Protein AF-A0A7S4C2U6-F1 (afdb_monomer_lite)

Sequence (156 aa):
ARAHAHAGSAASATLRCFVETFLHCSDSVLISTQRKLAAISLLTALSLDASVVDLVGEILSYCVSVIAETAETVSPSKRSHPQRPPAQLAASEHAIFHRRAEACALDPLVGAPLLHVLQSTLLRAKHAHGAAFEAQMAAIDPTLLEQVKDAFDFTA

Structure (mmCIF, N/CA/C/O backbone):
data_AF-A0A7S4C2U6-F1
#
_entry.id   AF-A0A7S4C2U6-F1
#
loop_
_atom_site.group_PDB
_atom_site.id
_atom_site.type_symbol
_atom_site.label_atom_id
_atom_site.label_alt_id
_atom_site.label_comp_id
_atom_site.label_asym_id
_atom_site.label_entity_id
_atom_site.label_seq_id
_atom_site.pdbx_PDB_ins_code
_atom_site.Cartn_x
_atom_site.Cartn_y
_atom_site.Cartn_z
_atom_site.occupancy
_atom_site.B_iso_or_equiv
_atom_site.auth_seq_id
_atom_site.auth_comp_id
_atom_site.auth_asym_id
_atom_site.auth_atom_id
_atom_site.pdbx_PDB_model_num
ATOM 1 N N . ALA A 1 1 ? -33.945 -4.685 6.098 1.00 51.56 1 ALA A N 1
ATOM 2 C CA . ALA A 1 1 ? -32.849 -4.347 7.036 1.00 51.56 1 ALA A CA 1
ATOM 3 C C . ALA A 1 1 ? -31.773 -5.443 7.151 1.00 51.56 1 ALA A C 1
ATOM 5 O O . ALA A 1 1 ? -30.609 -5.113 6.994 1.00 51.56 1 ALA A O 1
ATOM 6 N N . ARG A 1 2 ? -32.104 -6.735 7.353 1.00 42.47 2 ARG A N 1
ATOM 7 C CA . ARG A 1 2 ? -31.098 -7.819 7.514 1.00 42.47 2 ARG A CA 1
ATOM 8 C C . ARG A 1 2 ? -30.221 -8.130 6.283 1.00 42.47 2 ARG A C 1
ATOM 10 O O . ARG A 1 2 ? -29.062 -8.478 6.457 1.00 42.47 2 ARG A O 1
ATOM 17 N N . ALA A 1 3 ? -30.728 -7.971 5.057 1.00 44.72 3 ALA A N 1
ATOM 18 C CA . ALA A 1 3 ? -29.965 -8.287 3.838 1.00 44.72 3 ALA A CA 1
ATOM 19 C C . ALA A 1 3 ? -28.766 -7.345 3.590 1.00 44.72 3 ALA A C 1
ATOM 21 O O . ALA A 1 3 ? -27.722 -7.791 3.125 1.00 44.72 3 ALA A O 1
ATOM 22 N N . HIS A 1 4 ? -28.876 -6.064 3.962 1.00 44.19 4 HIS A N 1
ATOM 23 C CA . HIS A 1 4 ? -27.784 -5.097 3.793 1.00 44.19 4 HIS A CA 1
ATOM 24 C C . HIS A 1 4 ? -26.639 -5.303 4.796 1.00 44.19 4 HIS A C 1
ATOM 26 O O . HIS A 1 4 ? -25.485 -5.081 4.447 1.00 44.19 4 HIS A O 1
ATOM 32 N N . ALA A 1 5 ? -26.935 -5.785 6.009 1.00 51.47 5 ALA A N 1
ATOM 33 C CA . ALA A 1 5 ? -25.911 -6.063 7.018 1.00 51.47 5 ALA A CA 1
ATOM 34 C C . ALA A 1 5 ? -25.019 -7.261 6.632 1.00 51.47 5 ALA A C 1
ATOM 36 O O . ALA A 1 5 ? -23.805 -7.213 6.816 1.00 51.47 5 ALA A O 1
ATOM 37 N N . HIS A 1 6 ? -25.597 -8.311 6.034 1.00 51.28 6 HIS A N 1
ATOM 38 C CA . HIS A 1 6 ? -24.828 -9.461 5.545 1.00 51.28 6 HIS A CA 1
ATOM 39 C C . HIS A 1 6 ? -24.014 -9.144 4.284 1.00 51.28 6 HIS A C 1
ATOM 41 O O . HIS A 1 6 ? -22.893 -9.628 4.155 1.00 51.28 6 HIS A O 1
ATOM 47 N N . ALA A 1 7 ? -24.540 -8.305 3.385 1.00 60.28 7 ALA A N 1
ATOM 48 C CA . ALA A 1 7 ? -23.805 -7.865 2.200 1.00 60.28 7 ALA A CA 1
ATOM 49 C C . ALA A 1 7 ? -22.578 -7.008 2.562 1.00 60.28 7 ALA A C 1
ATOM 51 O O . ALA A 1 7 ? -21.516 -7.207 1.979 1.00 60.28 7 ALA A O 1
ATOM 52 N N . GLY A 1 8 ? -22.699 -6.120 3.561 1.00 62.88 8 GLY A N 1
ATOM 53 C CA . GLY A 1 8 ? -21.565 -5.345 4.079 1.00 62.88 8 GLY A CA 1
ATOM 54 C C . GLY A 1 8 ? -20.475 -6.238 4.676 1.00 62.88 8 GLY A C 1
ATOM 55 O O . GLY A 1 8 ? -19.315 -6.112 4.315 1.00 62.88 8 GLY A O 1
ATOM 56 N N . SER A 1 9 ? -20.858 -7.222 5.496 1.00 75.38 9 SER A N 1
ATOM 57 C CA . SER A 1 9 ? -19.910 -8.173 6.096 1.00 75.38 9 SER A CA 1
ATOM 58 C C . SER A 1 9 ? -19.208 -9.069 5.064 1.00 75.38 9 SER A C 1
ATOM 60 O O . SER A 1 9 ? -18.014 -9.333 5.203 1.00 75.38 9 SER A O 1
ATOM 62 N N . ALA A 1 10 ? -19.912 -9.513 4.018 1.00 81.25 10 ALA A N 1
ATOM 63 C CA . ALA A 1 10 ? -19.321 -10.319 2.951 1.00 81.25 10 ALA A CA 1
ATOM 64 C C . ALA A 1 10 ? -18.375 -9.502 2.052 1.00 81.25 10 ALA A C 1
ATOM 66 O O . ALA A 1 10 ? -17.326 -10.008 1.651 1.00 81.25 10 ALA A O 1
ATOM 67 N N . ALA A 1 11 ? -18.714 -8.242 1.759 1.00 84.50 11 ALA A N 1
ATOM 68 C CA . ALA A 1 11 ? -17.860 -7.345 0.984 1.00 84.50 11 ALA A CA 1
ATOM 69 C C . ALA A 1 11 ? -16.555 -7.023 1.727 1.00 84.50 11 ALA A C 1
ATOM 71 O O . ALA A 1 11 ? -15.487 -7.153 1.132 1.00 84.50 11 ALA A O 1
ATOM 72 N N . SER A 1 12 ? -16.622 -6.713 3.027 1.00 88.00 12 SER A N 1
ATOM 73 C CA . SER A 1 12 ? -15.433 -6.486 3.861 1.00 88.00 12 SER A CA 1
ATOM 74 C C . SER A 1 12 ? -14.548 -7.734 3.944 1.00 88.00 12 SER A C 1
ATOM 76 O O . SER A 1 12 ? -13.336 -7.652 3.759 1.00 88.00 12 SER A O 1
ATOM 78 N N . ALA A 1 13 ? -15.144 -8.921 4.119 1.00 90.44 13 ALA A N 1
ATOM 79 C CA . ALA A 1 13 ? -14.397 -10.182 4.102 1.00 90.44 13 ALA A CA 1
ATOM 80 C C . ALA A 1 13 ? -13.728 -10.453 2.742 1.00 90.44 13 ALA A C 1
ATOM 82 O O . ALA A 1 13 ? -12.591 -10.918 2.689 1.00 90.44 13 ALA A O 1
ATOM 83 N N . THR A 1 14 ? -14.410 -10.125 1.641 1.00 92.25 14 THR A N 1
ATOM 84 C CA . THR A 1 14 ? -13.868 -10.273 0.282 1.00 92.25 14 THR A CA 1
ATOM 85 C C . THR A 1 14 ? -12.709 -9.311 0.041 1.00 92.25 14 THR A C 1
ATOM 87 O O . THR A 1 14 ? -11.670 -9.728 -0.465 1.00 92.25 14 THR A O 1
ATOM 90 N N . LEU A 1 15 ? -12.858 -8.040 0.427 1.00 91.75 15 LEU A N 1
ATOM 91 C CA . LEU A 1 15 ? -11.798 -7.041 0.308 1.00 91.75 15 LEU A CA 1
ATOM 92 C C . LEU A 1 15 ? -10.581 -7.432 1.145 1.00 91.75 15 LEU A C 1
ATOM 94 O O . LEU A 1 15 ? -9.463 -7.386 0.644 1.00 91.75 15 LEU A O 1
ATOM 98 N N . ARG A 1 16 ? -10.794 -7.869 2.389 1.00 93.50 16 ARG A N 1
ATOM 99 C CA . ARG A 1 16 ? -9.718 -8.366 3.247 1.00 93.50 16 ARG A CA 1
ATOM 100 C C . ARG A 1 16 ? -8.978 -9.533 2.595 1.00 93.50 16 ARG A C 1
ATOM 102 O O . ARG A 1 16 ? -7.767 -9.457 2.437 1.00 93.50 16 ARG A O 1
ATOM 109 N N . CYS A 1 17 ? -9.703 -10.563 2.158 1.00 94.31 17 CYS A N 1
ATOM 110 C CA . CYS A 1 17 ? -9.113 -11.727 1.495 1.00 94.31 17 CYS A CA 1
ATOM 111 C C . CYS A 1 17 ? -8.327 -11.327 0.236 1.00 94.31 17 CYS A C 1
ATOM 113 O O . CYS A 1 17 ? -7.236 -11.844 -0.013 1.00 94.31 17 CYS A O 1
ATOM 115 N N . PHE A 1 18 ? -8.849 -10.371 -0.538 1.00 93.81 18 PHE A N 1
ATOM 116 C CA . PHE A 1 18 ? -8.141 -9.810 -1.681 1.00 93.81 18 PHE A CA 1
ATOM 117 C C . PHE A 1 18 ? -6.837 -9.124 -1.260 1.00 93.81 18 PHE A C 1
ATOM 119 O O . PHE A 1 18 ? -5.808 -9.403 -1.863 1.00 93.81 18 PHE A O 1
ATOM 126 N N . VAL A 1 19 ? -6.855 -8.272 -0.230 1.00 95.12 19 VAL A N 1
ATOM 127 C CA . VAL A 1 19 ? -5.659 -7.565 0.259 1.00 95.12 19 VAL A CA 1
ATOM 128 C C . VAL A 1 19 ? -4.608 -8.543 0.783 1.00 95.12 19 VAL A C 1
ATOM 130 O O . VAL A 1 19 ? -3.451 -8.429 0.392 1.00 95.12 19 VAL A O 1
ATOM 133 N N . GLU A 1 20 ? -4.998 -9.534 1.586 1.00 94.44 20 GLU A N 1
ATOM 134 C CA . GLU A 1 20 ? -4.094 -10.579 2.096 1.00 94.44 20 GLU A CA 1
ATOM 135 C C . GLU A 1 20 ? -3.454 -11.372 0.946 1.00 94.44 20 GLU A C 1
ATOM 137 O O . GLU A 1 20 ? -2.236 -11.538 0.884 1.00 94.44 20 GLU A O 1
ATOM 142 N N . THR A 1 21 ? -4.265 -11.807 -0.025 1.00 94.06 21 THR A N 1
ATOM 143 C CA . THR A 1 21 ? -3.767 -12.529 -1.207 1.00 94.06 21 THR A CA 1
ATOM 144 C C . THR A 1 21 ? -2.842 -11.648 -2.041 1.00 94.06 21 THR A C 1
ATOM 146 O O . THR A 1 21 ? -1.815 -12.101 -2.542 1.00 94.06 21 THR A O 1
ATOM 149 N N . PHE A 1 22 ? -3.192 -10.374 -2.197 1.00 93.88 22 PHE A N 1
ATOM 150 C CA . PHE A 1 22 ? -2.414 -9.432 -2.983 1.00 93.88 22 PHE A CA 1
ATOM 151 C C . PHE A 1 22 ? -1.065 -9.126 -2.326 1.00 93.88 22 PHE A C 1
ATOM 153 O O . PHE A 1 22 ? -0.062 -9.132 -3.031 1.00 93.88 22 PHE A O 1
ATOM 160 N N . LEU A 1 23 ? -1.018 -8.933 -1.002 1.00 92.88 23 LEU A N 1
ATOM 161 C CA . LEU A 1 23 ? 0.224 -8.812 -0.228 1.00 92.88 23 LEU A CA 1
ATOM 162 C C . LEU A 1 23 ? 1.094 -10.066 -0.373 1.00 92.88 23 LEU A C 1
ATOM 164 O O . LEU A 1 23 ? 2.289 -9.958 -0.615 1.00 92.88 23 LEU A O 1
ATOM 168 N N . HIS A 1 24 ? 0.498 -11.259 -0.332 1.00 91.81 24 HIS A N 1
ATOM 169 C CA . HIS A 1 24 ? 1.243 -12.503 -0.538 1.00 91.81 24 HIS A CA 1
ATOM 170 C C . HIS A 1 24 ? 1.864 -12.610 -1.943 1.00 91.81 24 HIS A C 1
ATOM 172 O O . HIS A 1 24 ? 2.919 -13.215 -2.126 1.00 91.81 24 HIS A O 1
ATOM 178 N N . CYS A 1 25 ? 1.222 -12.024 -2.956 1.00 89.75 25 CYS A N 1
ATOM 179 C CA . CYS A 1 25 ? 1.710 -12.045 -4.333 1.00 89.75 25 CYS A CA 1
ATOM 180 C C . CYS A 1 25 ? 2.563 -10.823 -4.710 1.00 89.75 25 CYS A C 1
ATOM 182 O O . CYS A 1 25 ? 3.198 -10.845 -5.769 1.00 89.75 25 CYS A O 1
ATOM 184 N N . SER A 1 26 ? 2.587 -9.756 -3.910 1.00 86.00 26 SER A N 1
ATOM 185 C CA . SER A 1 26 ? 3.144 -8.458 -4.315 1.00 86.00 26 SER A CA 1
ATOM 186 C C . SER A 1 26 ? 4.664 -8.481 -4.503 1.00 86.00 26 SER A C 1
ATOM 188 O O . SER A 1 26 ? 5.188 -7.737 -5.338 1.00 86.00 26 SER A O 1
ATOM 190 N N . ASP A 1 27 ? 5.366 -9.389 -3.823 1.00 79.50 27 ASP A N 1
ATOM 191 C CA . ASP A 1 27 ? 6.809 -9.603 -3.981 1.00 79.50 27 ASP A CA 1
ATOM 192 C C . ASP A 1 27 ? 7.186 -10.196 -5.343 1.00 79.50 27 ASP A C 1
ATOM 194 O O . ASP A 1 27 ? 8.290 -9.967 -5.837 1.00 79.50 27 ASP A O 1
ATOM 198 N N . SER A 1 28 ? 6.254 -10.894 -6.000 1.00 83.75 28 SER A N 1
ATOM 199 C CA . SER A 1 28 ? 6.466 -11.449 -7.345 1.00 83.75 28 SER A CA 1
ATOM 200 C C . SER A 1 28 ? 6.412 -10.394 -8.457 1.00 83.75 28 SER A C 1
ATOM 202 O O . SER A 1 28 ? 6.771 -10.670 -9.606 1.00 83.75 28 SER A O 1
ATOM 204 N N . VAL A 1 29 ? 5.972 -9.170 -8.143 1.00 82.31 29 VAL A N 1
ATOM 205 C CA . VAL A 1 29 ? 5.895 -8.073 -9.108 1.00 82.31 29 VAL A CA 1
ATOM 206 C C . VAL A 1 29 ? 7.301 -7.533 -9.360 1.00 82.31 29 VAL A C 1
ATOM 208 O O . VAL A 1 29 ? 7.909 -6.922 -8.485 1.00 82.31 29 VAL A O 1
ATOM 211 N N . LEU A 1 30 ? 7.805 -7.735 -10.580 1.00 77.00 30 LEU A N 1
ATOM 212 C CA . LEU A 1 30 ? 9.167 -7.350 -10.980 1.00 77.00 30 LEU A CA 1
ATOM 213 C C . LEU A 1 30 ? 9.273 -5.912 -11.512 1.00 77.00 30 LEU A C 1
ATOM 215 O O . LEU A 1 30 ? 10.354 -5.327 -11.530 1.00 77.00 30 LEU A O 1
ATOM 219 N N . ILE A 1 31 ? 8.170 -5.338 -12.000 1.00 82.75 31 ILE A N 1
ATOM 220 C CA . ILE A 1 31 ? 8.170 -3.996 -12.592 1.00 82.75 31 ILE A CA 1
ATOM 221 C C . ILE A 1 31 ? 8.006 -2.970 -11.467 1.00 82.75 31 ILE A C 1
ATOM 223 O O . ILE A 1 31 ? 6.942 -2.872 -10.865 1.00 82.75 31 ILE A O 1
ATOM 227 N N . SER A 1 32 ? 9.039 -2.161 -11.222 1.00 84.25 32 SER A N 1
ATOM 228 C CA . SER A 1 32 ? 9.054 -1.145 -10.152 1.00 84.25 32 SER A CA 1
ATOM 229 C C . SER A 1 32 ? 7.845 -0.192 -10.185 1.00 84.25 32 SER A C 1
ATOM 231 O O . SER A 1 32 ? 7.231 0.064 -9.151 1.00 84.25 32 SER A O 1
ATOM 233 N N . THR A 1 33 ? 7.412 0.262 -11.368 1.00 84.56 33 THR A N 1
ATOM 234 C CA . THR A 1 33 ? 6.210 1.108 -11.489 1.00 84.56 33 THR A CA 1
ATOM 235 C C . THR A 1 33 ? 4.935 0.375 -11.076 1.00 84.56 33 THR A C 1
ATOM 237 O O . THR A 1 33 ? 4.067 0.973 -10.450 1.00 84.56 33 THR A O 1
ATOM 240 N N . GLN A 1 34 ? 4.831 -0.929 -11.344 1.00 87.81 34 GLN A N 1
ATOM 241 C CA . GLN A 1 34 ? 3.710 -1.749 -10.879 1.00 87.81 34 GLN A CA 1
ATOM 242 C C . GLN A 1 34 ? 3.754 -1.966 -9.369 1.00 87.81 34 GLN A C 1
ATOM 244 O O . GLN A 1 34 ? 2.709 -1.886 -8.736 1.00 87.81 34 GLN A O 1
ATOM 249 N N . ARG A 1 35 ? 4.942 -2.173 -8.785 1.00 89.69 35 ARG A N 1
ATOM 250 C CA . ARG A 1 35 ? 5.117 -2.263 -7.324 1.00 89.69 35 ARG A CA 1
ATOM 251 C C . ARG A 1 35 ? 4.675 -0.972 -6.628 1.00 89.69 35 ARG A C 1
ATOM 253 O O . ARG A 1 35 ? 3.959 -1.010 -5.633 1.00 89.69 35 ARG A O 1
ATOM 260 N N . LYS A 1 36 ? 5.005 0.187 -7.205 1.00 89.81 36 LYS A N 1
ATOM 261 C CA . LYS A 1 36 ? 4.518 1.489 -6.725 1.00 89.81 36 LYS A CA 1
ATOM 262 C C . LYS A 1 36 ? 2.998 1.617 -6.802 1.00 89.81 36 LYS A C 1
ATOM 264 O O . LYS A 1 36 ? 2.368 1.987 -5.815 1.00 89.81 36 LYS A O 1
ATOM 269 N N . LEU A 1 37 ? 2.394 1.281 -7.940 1.00 90.50 37 LEU A N 1
ATOM 270 C CA . LEU A 1 37 ? 0.933 1.301 -8.088 1.00 90.50 37 LEU A CA 1
ATOM 271 C C . LEU A 1 37 ? 0.245 0.319 -7.126 1.00 90.50 37 LEU A C 1
ATOM 273 O O . LEU A 1 37 ? -0.799 0.637 -6.555 1.00 90.50 37 LEU A O 1
ATOM 277 N N . ALA A 1 38 ? 0.855 -0.844 -6.900 1.00 92.19 38 ALA A N 1
ATOM 278 C CA . ALA A 1 38 ? 0.426 -1.829 -5.916 1.00 92.19 38 ALA A CA 1
ATOM 279 C C . ALA A 1 38 ? 0.450 -1.247 -4.493 1.00 92.19 38 ALA A C 1
ATOM 281 O O . ALA A 1 38 ? -0.557 -1.328 -3.793 1.00 92.19 38 ALA A O 1
ATOM 282 N N . ALA A 1 39 ? 1.540 -0.583 -4.098 1.00 92.88 39 ALA A N 1
ATOM 283 C CA . ALA A 1 39 ? 1.651 0.076 -2.797 1.00 92.88 39 ALA A CA 1
ATOM 284 C C . ALA A 1 39 ? 0.570 1.154 -2.608 1.00 92.88 39 ALA A C 1
ATOM 286 O O . ALA A 1 39 ? -0.131 1.160 -1.598 1.00 92.88 39 ALA A O 1
ATOM 287 N N . ILE A 1 40 ? 0.357 2.014 -3.610 1.00 92.50 40 ILE A N 1
ATOM 288 C CA . ILE A 1 40 ? -0.691 3.049 -3.577 1.00 92.50 40 ILE A CA 1
ATOM 289 C C . ILE A 1 40 ? -2.090 2.426 -3.438 1.00 92.50 40 ILE A C 1
ATOM 291 O O . ILE A 1 40 ? -2.929 2.925 -2.683 1.00 92.50 40 ILE A O 1
ATOM 295 N N . SER A 1 41 ? -2.345 1.324 -4.143 1.00 92.19 41 SER A N 1
ATOM 296 C CA . SER A 1 41 ? -3.631 0.619 -4.095 1.00 92.19 41 SER A CA 1
ATOM 297 C C . SER A 1 41 ? -3.888 0.006 -2.716 1.00 92.19 41 SER A C 1
ATOM 299 O O . SER A 1 41 ? -4.976 0.169 -2.164 1.00 92.19 41 SER A O 1
ATOM 301 N N . LEU A 1 42 ? -2.871 -0.632 -2.128 1.00 93.88 42 LEU A N 1
ATOM 302 C CA . LEU A 1 42 ? -2.922 -1.201 -0.778 1.00 93.88 42 LEU A CA 1
ATOM 303 C C . LEU A 1 42 ? -3.156 -0.126 0.288 1.00 93.88 42 LEU A C 1
ATOM 305 O O . LEU A 1 42 ? -4.026 -0.277 1.145 1.00 93.88 42 LEU A O 1
ATOM 309 N N . LEU A 1 43 ? -2.450 1.002 0.191 1.00 93.12 43 LEU A N 1
ATOM 310 C CA . LEU A 1 43 ? -2.678 2.155 1.062 1.00 93.12 43 LEU A CA 1
ATOM 311 C C . LEU A 1 43 ? -4.105 2.680 0.939 1.00 93.12 43 LEU A C 1
ATOM 313 O O . LEU A 1 43 ? -4.752 2.978 1.940 1.00 93.12 43 LEU A O 1
ATOM 317 N N . THR A 1 44 ? -4.626 2.772 -0.282 1.00 91.50 44 THR A N 1
ATOM 318 C CA . THR A 1 44 ? -5.997 3.238 -0.499 1.00 91.50 44 THR A CA 1
ATOM 319 C C . THR A 1 44 ? -7.005 2.292 0.153 1.00 91.50 44 THR A C 1
ATOM 321 O O . THR A 1 44 ? -7.919 2.770 0.822 1.00 91.50 44 THR A O 1
ATOM 324 N N . ALA A 1 45 ? -6.812 0.972 0.039 1.00 92.69 45 ALA A N 1
ATOM 325 C CA . ALA A 1 45 ? -7.673 -0.028 0.674 1.00 92.69 45 ALA A CA 1
ATOM 326 C C . ALA A 1 45 ? -7.757 0.147 2.200 1.00 92.69 45 ALA A C 1
ATOM 328 O O . ALA A 1 45 ? -8.847 0.055 2.766 1.00 92.69 45 ALA A O 1
ATOM 329 N N . LEU A 1 46 ? -6.643 0.510 2.844 1.00 92.31 46 LEU A N 1
ATOM 330 C CA . LEU A 1 46 ? -6.583 0.795 4.279 1.00 92.31 46 LEU A CA 1
ATOM 331 C C . LEU A 1 46 ? -7.543 1.917 4.711 1.00 92.31 46 LEU A C 1
ATOM 333 O O . LEU A 1 46 ? -8.073 1.892 5.817 1.00 92.31 46 LEU A O 1
ATOM 337 N N . SER A 1 47 ? -7.794 2.904 3.847 1.00 90.19 47 SER A N 1
ATOM 338 C CA . SER A 1 47 ? -8.735 3.998 4.133 1.00 90.19 47 SER A CA 1
ATOM 339 C C . SER A 1 47 ? -10.200 3.651 3.855 1.00 90.19 47 SER A C 1
ATOM 341 O O . SER A 1 47 ? -11.074 4.430 4.229 1.00 90.19 47 SER A O 1
ATOM 343 N N . LEU A 1 48 ? -10.481 2.542 3.163 1.00 90.06 48 LEU A N 1
ATOM 344 C CA . LEU A 1 48 ? -11.827 2.209 2.686 1.00 90.06 48 LEU A CA 1
ATOM 345 C C . LEU A 1 48 ? -12.606 1.320 3.655 1.00 90.06 48 LEU A C 1
ATOM 347 O O . LEU A 1 48 ? -13.811 1.514 3.798 1.00 90.06 48 LEU A O 1
ATOM 351 N N . ASP A 1 49 ? -11.944 0.363 4.307 1.00 91.06 49 ASP A N 1
ATOM 352 C CA . ASP A 1 49 ? -12.618 -0.615 5.164 1.00 91.06 49 ASP A CA 1
ATOM 353 C C . ASP A 1 49 ? -11.810 -0.906 6.432 1.00 91.06 49 ASP A C 1
ATOM 355 O O . ASP A 1 49 ? -10.592 -1.090 6.397 1.00 91.06 49 ASP A O 1
ATOM 359 N N . ALA A 1 50 ? -12.510 -0.956 7.566 1.00 90.75 50 ALA A N 1
ATOM 360 C CA . ALA A 1 50 ? -11.921 -1.254 8.863 1.00 90.75 50 ALA A CA 1
ATOM 361 C C . ALA A 1 50 ? -11.355 -2.683 8.931 1.00 90.75 50 ALA A C 1
ATOM 363 O O . ALA A 1 50 ? -10.428 -2.934 9.698 1.00 90.75 50 ALA A O 1
ATOM 364 N N . SER A 1 51 ? -11.862 -3.617 8.115 1.00 91.56 51 SER A N 1
ATOM 365 C CA . SER A 1 51 ? -11.406 -5.013 8.082 1.00 91.56 51 SER A CA 1
ATOM 366 C C . SER A 1 51 ? -9.983 -5.205 7.554 1.00 91.56 51 SER A C 1
ATOM 368 O O . SER A 1 51 ? -9.493 -6.332 7.563 1.00 91.56 51 SER A O 1
ATOM 370 N N . VAL A 1 52 ? -9.366 -4.143 7.030 1.00 93.38 52 VAL A N 1
ATOM 371 C CA . VAL A 1 52 ? -8.003 -4.125 6.475 1.00 93.38 52 VAL A CA 1
ATOM 372 C C . VAL A 1 52 ? -7.019 -3.445 7.440 1.00 93.38 52 VAL A C 1
ATOM 374 O O . VAL A 1 52 ? -5.811 -3.497 7.239 1.00 93.38 52 VAL A O 1
ATOM 377 N N . VAL A 1 53 ? -7.511 -2.797 8.501 1.00 93.38 53 VAL A N 1
ATOM 378 C CA . VAL A 1 53 ? -6.701 -1.939 9.383 1.00 93.38 53 VAL A CA 1
ATOM 379 C C . VAL A 1 53 ? -5.634 -2.707 10.155 1.00 93.38 53 VAL A C 1
ATOM 381 O O . VAL A 1 53 ? -4.560 -2.173 10.400 1.00 93.38 53 VAL A O 1
ATOM 384 N N . ASP A 1 54 ? -5.889 -3.959 10.508 1.00 93.19 54 ASP A N 1
ATOM 385 C CA . ASP A 1 54 ? -4.912 -4.844 11.146 1.00 93.19 54 ASP A CA 1
ATOM 386 C C . ASP A 1 54 ? -3.774 -5.277 10.210 1.00 93.19 54 ASP A C 1
ATOM 388 O O . ASP A 1 54 ? -2.708 -5.653 10.685 1.00 93.19 54 ASP A O 1
ATOM 392 N N . LEU A 1 55 ? -3.945 -5.136 8.893 1.00 94.75 55 LEU A N 1
ATOM 393 C CA . LEU A 1 55 ? -2.899 -5.391 7.897 1.00 94.75 55 LEU A CA 1
ATOM 394 C C . LEU A 1 55 ? -1.979 -4.176 7.681 1.00 94.75 55 LEU A C 1
ATOM 396 O O . LEU A 1 55 ? -1.093 -4.210 6.827 1.00 94.75 55 LEU A O 1
ATOM 400 N N . VAL A 1 56 ? -2.163 -3.083 8.436 1.00 94.38 56 VAL A N 1
ATOM 401 C CA . VAL A 1 56 ? -1.384 -1.842 8.279 1.00 94.38 56 VAL A CA 1
ATOM 402 C C . VAL A 1 56 ? 0.126 -2.072 8.366 1.00 94.38 56 VAL A C 1
ATOM 404 O O . VAL A 1 56 ? 0.868 -1.463 7.601 1.00 94.38 56 VAL A O 1
ATOM 407 N N . GLY A 1 57 ? 0.587 -2.970 9.241 1.00 92.62 57 GLY A N 1
ATOM 408 C CA . GLY A 1 57 ? 2.009 -3.289 9.380 1.00 92.62 57 GLY A CA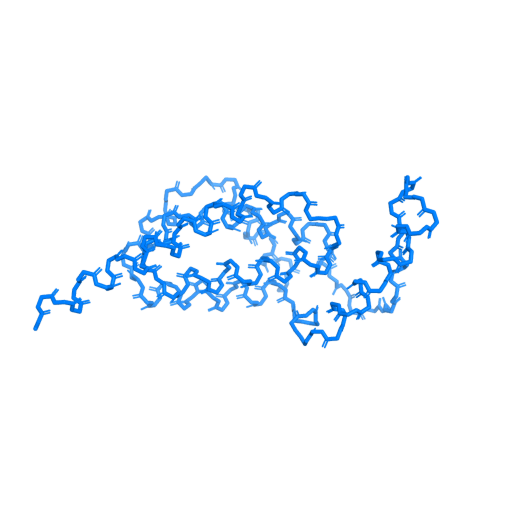 1
ATOM 409 C C . GLY A 1 57 ? 2.591 -3.925 8.116 1.00 92.62 57 GLY A C 1
ATOM 410 O O . GLY A 1 57 ? 3.627 -3.484 7.624 1.00 92.62 57 GLY A O 1
ATOM 411 N N . GLU A 1 58 ? 1.896 -4.905 7.539 1.00 94.00 58 GLU A N 1
ATOM 412 C CA . GLU A 1 58 ? 2.308 -5.570 6.295 1.00 94.00 58 GLU A CA 1
ATOM 413 C C . GLU A 1 58 ? 2.291 -4.599 5.108 1.00 94.00 58 GLU A C 1
ATOM 415 O O . GLU A 1 58 ? 3.243 -4.537 4.328 1.00 94.00 58 GLU A O 1
ATOM 420 N N . ILE A 1 59 ? 1.247 -3.768 5.013 1.00 94.56 59 ILE A N 1
ATOM 421 C CA . ILE A 1 59 ? 1.134 -2.730 3.982 1.00 94.56 59 ILE A CA 1
ATOM 422 C C . ILE A 1 59 ? 2.286 -1.724 4.098 1.00 94.56 59 ILE A C 1
ATOM 424 O O . ILE A 1 59 ? 2.884 -1.355 3.085 1.00 94.56 59 ILE A O 1
ATOM 4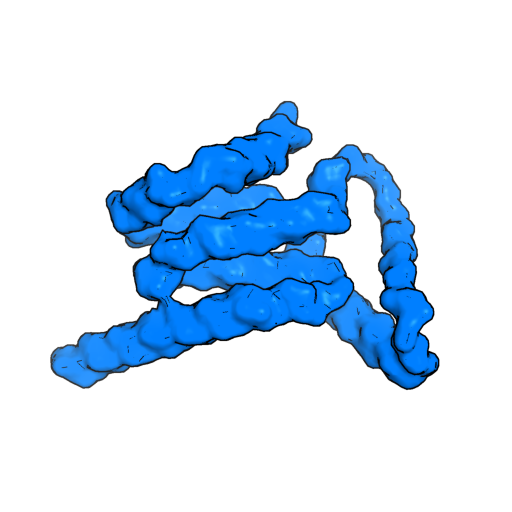28 N N . LEU A 1 60 ? 2.620 -1.284 5.315 1.00 92.88 60 LEU A N 1
ATOM 429 C CA . LEU A 1 60 ? 3.728 -0.359 5.556 1.00 92.88 60 LEU A CA 1
ATOM 430 C C . LEU A 1 60 ? 5.079 -0.982 5.223 1.00 92.88 60 LEU A C 1
ATOM 432 O O . LEU A 1 60 ? 5.893 -0.327 4.576 1.00 92.88 60 LEU A O 1
ATOM 436 N N . SER A 1 61 ? 5.293 -2.244 5.595 1.00 91.69 61 SER A N 1
ATOM 437 C CA . SER A 1 61 ? 6.500 -2.990 5.235 1.00 91.69 61 SER A CA 1
ATOM 438 C C . SER A 1 61 ? 6.683 -3.046 3.718 1.00 91.69 61 SER A C 1
ATOM 440 O O . SER A 1 61 ? 7.748 -2.690 3.203 1.00 91.69 61 SER A O 1
ATOM 442 N N . TYR A 1 62 ? 5.612 -3.364 2.983 1.00 92.81 62 TYR A N 1
ATOM 443 C CA . TYR A 1 62 ? 5.638 -3.337 1.525 1.00 92.81 62 TYR A CA 1
ATOM 444 C C . TYR A 1 62 ? 5.954 -1.934 0.988 1.00 92.81 62 TYR A C 1
ATOM 446 O O . TYR A 1 62 ? 6.834 -1.784 0.142 1.00 92.81 62 TYR A O 1
ATOM 454 N N . CYS A 1 63 ? 5.316 -0.882 1.510 1.00 91.50 63 CYS A N 1
ATOM 455 C CA . CYS A 1 63 ? 5.582 0.494 1.079 1.00 91.50 63 CYS A CA 1
ATOM 456 C C . CYS A 1 63 ? 7.042 0.911 1.302 1.00 91.50 63 CYS A C 1
ATOM 458 O O . CYS A 1 63 ? 7.640 1.498 0.403 1.00 91.50 63 CYS A O 1
ATOM 460 N N . VAL A 1 64 ? 7.632 0.585 2.455 1.00 89.00 64 VAL A N 1
ATOM 461 C CA . VAL A 1 64 ? 9.046 0.868 2.749 1.00 89.00 64 VAL A CA 1
ATOM 462 C C . VAL A 1 64 ? 9.962 0.158 1.756 1.00 89.00 64 VAL A C 1
ATOM 464 O O . VAL A 1 64 ? 10.874 0.790 1.222 1.00 89.00 64 VAL A O 1
ATOM 467 N N . SER A 1 65 ? 9.692 -1.114 1.439 1.00 88.69 65 SER A N 1
ATOM 468 C CA . SER A 1 65 ? 10.476 -1.850 0.436 1.00 88.69 65 SER A CA 1
ATOM 469 C C . SER A 1 65 ? 10.444 -1.156 -0.932 1.00 88.69 65 SER A C 1
ATOM 471 O O . SER A 1 65 ? 11.478 -0.975 -1.574 1.00 88.69 65 SER A O 1
ATOM 473 N N . VAL A 1 66 ? 9.273 -0.658 -1.335 1.00 89.38 66 VAL A N 1
ATOM 474 C CA . VAL A 1 66 ? 9.077 0.041 -2.607 1.00 89.38 66 VAL A CA 1
ATOM 475 C C . VAL A 1 66 ? 9.772 1.404 -2.605 1.00 89.38 66 VAL A C 1
ATOM 477 O O . VAL A 1 66 ? 10.391 1.766 -3.605 1.00 89.38 66 VAL A O 1
ATOM 480 N N . ILE A 1 67 ? 9.719 2.157 -1.502 1.00 86.19 67 ILE A N 1
ATOM 481 C CA . ILE A 1 67 ? 10.418 3.449 -1.358 1.00 86.19 67 ILE A CA 1
ATOM 482 C C . ILE A 1 67 ? 11.936 3.244 -1.452 1.00 86.19 67 ILE A C 1
ATOM 484 O O . ILE A 1 67 ? 12.612 3.981 -2.173 1.00 86.19 67 ILE A O 1
ATOM 488 N N . ALA A 1 68 ? 12.460 2.210 -0.788 1.00 82.62 68 ALA A N 1
ATOM 489 C CA . ALA A 1 68 ? 13.880 1.873 -0.815 1.00 82.62 68 ALA A CA 1
ATOM 490 C C . ALA A 1 68 ? 14.352 1.466 -2.223 1.00 82.62 68 ALA A C 1
ATOM 492 O O . ALA A 1 68 ? 15.407 1.906 -2.676 1.00 82.62 68 ALA A O 1
ATOM 493 N N . GLU A 1 69 ? 13.557 0.674 -2.950 1.00 79.12 69 GLU A N 1
ATOM 494 C CA . GLU A 1 69 ? 13.858 0.252 -4.326 1.00 79.12 69 GLU A CA 1
ATOM 495 C C . GLU A 1 69 ? 13.748 1.379 -5.356 1.00 79.12 69 GLU A C 1
ATOM 497 O O . GLU A 1 69 ? 14.514 1.427 -6.319 1.00 79.12 69 GLU A O 1
ATOM 502 N N . THR A 1 70 ? 12.765 2.267 -5.196 1.00 71.31 70 THR A N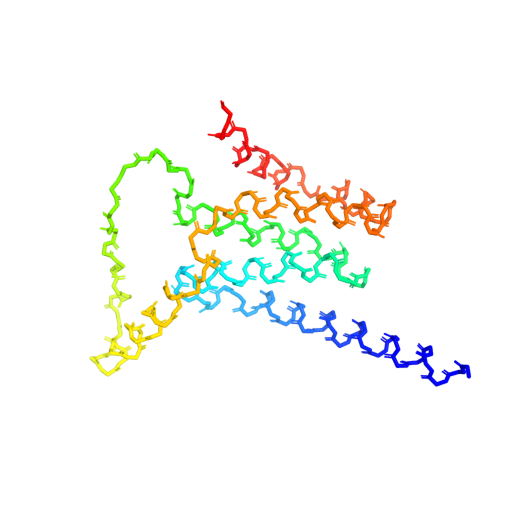 1
ATOM 503 C CA . THR A 1 70 ? 12.520 3.361 -6.149 1.00 71.31 70 THR A CA 1
ATOM 504 C C . THR A 1 70 ? 13.490 4.523 -5.968 1.00 71.31 70 THR A C 1
ATOM 506 O O . THR A 1 70 ? 13.476 5.444 -6.786 1.00 71.31 70 THR A O 1
ATOM 509 N N . ALA A 1 71 ? 14.341 4.470 -4.932 1.00 63.22 71 ALA A N 1
ATOM 510 C CA . ALA A 1 71 ? 15.226 5.551 -4.520 1.00 63.22 71 ALA A CA 1
ATOM 511 C C . ALA A 1 71 ? 14.494 6.898 -4.524 1.00 63.22 71 ALA A C 1
ATOM 513 O O . ALA A 1 71 ? 15.077 7.908 -4.908 1.00 63.22 71 ALA A O 1
ATOM 514 N N . GLU A 1 72 ? 13.218 6.916 -4.099 1.00 56.81 72 GLU A N 1
ATOM 515 C CA . GLU A 1 72 ? 12.383 8.125 -4.017 1.00 56.81 72 GLU A CA 1
ATOM 516 C C . GLU A 1 72 ? 12.962 9.200 -3.072 1.00 56.81 72 GLU A C 1
ATOM 518 O O . GLU A 1 72 ? 12.455 10.316 -3.005 1.00 56.81 72 GLU A O 1
ATOM 523 N N . THR A 1 73 ? 14.105 8.915 -2.448 1.00 45.38 73 THR A N 1
ATOM 524 C CA . THR A 1 73 ? 15.159 9.860 -2.062 1.00 45.38 73 THR A CA 1
ATOM 525 C C . THR A 1 73 ? 15.692 10.668 -3.268 1.00 45.38 73 THR A C 1
ATOM 527 O O . THR A 1 73 ? 16.872 10.586 -3.615 1.00 45.38 73 THR A O 1
ATOM 530 N N . VAL A 1 74 ? 14.850 11.428 -3.977 1.00 44.66 74 VAL A N 1
ATOM 531 C CA . VAL A 1 74 ? 15.249 12.122 -5.216 1.00 44.66 74 VAL A CA 1
ATOM 532 C C . VAL A 1 74 ? 15.403 13.620 -4.995 1.00 44.66 74 VAL A C 1
ATOM 534 O O . VAL A 1 74 ? 14.462 14.406 -5.081 1.00 44.66 74 VAL A O 1
ATOM 537 N N . SER A 1 75 ? 16.672 13.998 -4.831 1.00 33.62 75 SER A N 1
ATOM 538 C CA . SER A 1 75 ? 17.246 15.222 -5.391 1.00 33.62 75 SER A CA 1
ATOM 539 C C . SER A 1 75 ? 16.645 15.526 -6.774 1.00 33.62 75 SER A C 1
ATOM 541 O O . SER A 1 75 ? 16.690 14.669 -7.659 1.00 33.62 75 SER A O 1
ATOM 543 N N . PRO A 1 76 ? 16.100 16.728 -7.015 1.00 40.34 76 PRO A N 1
ATOM 544 C CA . PRO A 1 76 ? 15.307 17.018 -8.197 1.00 40.34 76 PRO A CA 1
ATOM 545 C C . PRO A 1 76 ? 16.222 17.236 -9.400 1.00 40.34 76 PRO A C 1
ATOM 547 O O . PRO A 1 76 ? 16.524 18.374 -9.750 1.00 40.34 76 PRO A O 1
ATOM 550 N N . SER A 1 77 ? 16.704 16.176 -10.051 1.00 35.06 77 SER A N 1
ATOM 551 C CA . SER A 1 77 ? 17.359 16.301 -11.357 1.00 35.06 77 SER A CA 1
ATOM 552 C C . SER A 1 77 ? 17.567 14.971 -12.081 1.00 35.06 77 SER A C 1
ATOM 554 O O . SER A 1 77 ? 18.335 14.128 -11.637 1.00 35.06 77 SER A O 1
ATOM 556 N N . LYS A 1 78 ? 17.018 14.928 -13.306 1.00 34.56 78 LYS A N 1
ATOM 557 C CA . LYS A 1 78 ? 17.300 14.011 -14.436 1.00 34.56 78 LYS A CA 1
ATOM 558 C C . LYS A 1 78 ? 16.539 12.680 -14.377 1.00 34.56 78 LYS A C 1
ATOM 560 O O . LYS A 1 78 ? 16.830 11.790 -13.601 1.00 34.56 78 LYS A O 1
ATOM 565 N N . ARG A 1 79 ? 15.444 12.578 -15.138 1.00 44.31 79 ARG A N 1
ATOM 566 C CA . ARG A 1 79 ? 15.413 12.026 -16.513 1.00 44.31 79 ARG A CA 1
ATOM 567 C C . ARG A 1 79 ? 16.058 10.637 -16.607 1.00 44.31 79 ARG A C 1
ATOM 569 O O . ARG A 1 79 ? 17.277 10.518 -16.594 1.00 44.31 79 ARG A O 1
ATOM 576 N N . SER A 1 80 ? 15.186 9.648 -16.829 1.00 45.44 80 SER A N 1
ATOM 577 C CA . SER A 1 80 ? 15.461 8.339 -17.435 1.00 45.44 80 SER A CA 1
ATOM 578 C C . SER A 1 80 ? 16.566 7.519 -16.770 1.00 45.44 80 SER A C 1
ATOM 580 O O . SER A 1 80 ? 17.684 7.449 -17.276 1.00 45.44 80 SER A O 1
ATOM 582 N N . HIS A 1 81 ? 16.218 6.795 -15.704 1.00 40.94 81 HIS A N 1
ATOM 583 C CA . HIS A 1 81 ? 16.912 5.539 -15.441 1.00 40.94 81 HIS A CA 1
ATOM 584 C C . HIS A 1 81 ? 16.501 4.536 -16.526 1.00 40.94 81 HIS A C 1
ATOM 586 O O . HIS A 1 81 ? 15.304 4.275 -16.677 1.00 40.94 81 HIS A O 1
ATOM 592 N N . PRO A 1 82 ? 17.440 3.968 -17.303 1.00 44.38 82 PRO A N 1
ATOM 593 C CA . PRO A 1 82 ? 17.118 2.799 -18.099 1.00 44.38 82 PRO A CA 1
ATOM 594 C C . PRO A 1 82 ? 16.748 1.685 -17.117 1.00 44.38 82 PRO A C 1
ATOM 596 O O . PRO A 1 82 ? 17.601 1.220 -16.361 1.00 44.38 82 PRO A O 1
ATOM 599 N N . GLN A 1 83 ? 15.473 1.277 -17.100 1.00 53.88 83 GLN A N 1
ATOM 600 C CA . GLN A 1 83 ? 15.080 0.014 -16.482 1.00 53.88 83 GLN A CA 1
ATOM 601 C C . GLN A 1 83 ? 15.907 -1.064 -17.168 1.00 53.88 83 GLN A C 1
ATOM 603 O O . GLN A 1 83 ? 15.659 -1.392 -18.327 1.00 53.88 83 GLN A O 1
ATOM 608 N N . ARG A 1 84 ? 16.942 -1.560 -16.487 1.00 48.72 84 ARG A N 1
ATOM 609 C CA . ARG A 1 84 ? 17.694 -2.709 -16.973 1.00 48.72 84 ARG A CA 1
ATOM 610 C C . ARG A 1 84 ? 16.690 -3.857 -16.963 1.00 48.72 84 ARG A C 1
ATOM 612 O O . ARG A 1 84 ? 16.216 -4.202 -15.879 1.00 48.72 84 ARG A O 1
ATOM 619 N N . PRO A 1 85 ? 16.286 -4.390 -18.126 1.00 54.31 85 PRO A N 1
ATOM 620 C CA . PRO A 1 85 ? 15.362 -5.502 -18.116 1.00 54.31 85 PRO A CA 1
ATOM 621 C C . PRO A 1 85 ? 16.018 -6.661 -17.350 1.00 54.31 85 PRO A C 1
ATOM 623 O O . PRO A 1 85 ? 17.254 -6.770 -17.369 1.00 54.31 85 PRO A O 1
ATOM 626 N N . PRO A 1 86 ? 15.232 -7.495 -16.646 1.00 56.78 86 PRO A N 1
ATOM 627 C CA . PRO A 1 86 ? 15.772 -8.636 -15.921 1.00 56.78 86 PRO A CA 1
ATOM 628 C C . PRO A 1 86 ? 16.666 -9.433 -16.871 1.00 56.78 86 PRO A C 1
ATOM 630 O O . PRO A 1 86 ? 16.251 -9.742 -17.987 1.00 56.78 86 PRO A O 1
ATOM 633 N N . ALA A 1 87 ? 17.900 -9.729 -16.461 1.00 56.91 87 ALA A N 1
ATOM 634 C CA . ALA A 1 87 ? 18.950 -10.251 -17.343 1.00 56.91 87 ALA A CA 1
ATOM 635 C C . ALA A 1 87 ? 18.694 -11.681 -17.883 1.00 56.91 87 ALA A C 1
ATOM 637 O O . ALA A 1 87 ? 19.614 -12.321 -18.381 1.00 56.91 87 ALA A O 1
ATOM 638 N N . GLN A 1 88 ? 17.470 -12.200 -17.758 1.00 59.34 88 GLN A N 1
ATOM 639 C CA . GLN A 1 88 ? 17.103 -13.596 -17.992 1.00 59.34 88 GLN A CA 1
ATOM 640 C C . GLN A 1 88 ? 15.828 -13.781 -18.828 1.00 59.34 88 GLN A C 1
ATOM 642 O O . GLN A 1 88 ? 15.381 -14.913 -18.983 1.00 59.34 88 GLN A O 1
ATOM 647 N N . LEU A 1 89 ? 15.227 -12.715 -19.363 1.00 61.38 89 LEU A N 1
ATOM 648 C CA . LEU A 1 89 ? 14.016 -12.860 -20.174 1.00 61.38 89 LEU A CA 1
ATOM 649 C C . LEU A 1 89 ? 14.355 -13.326 -21.598 1.00 61.38 89 LEU A C 1
ATOM 651 O O . LEU A 1 89 ? 15.325 -12.877 -22.211 1.00 61.38 89 LEU A O 1
ATOM 655 N N . ALA A 1 90 ? 13.530 -14.206 -22.165 1.00 72.69 90 ALA A N 1
ATOM 656 C CA . ALA A 1 90 ? 13.587 -14.506 -23.593 1.00 72.69 90 ALA A CA 1
ATOM 657 C C . ALA A 1 90 ? 13.196 -13.262 -24.421 1.00 72.69 90 ALA A C 1
ATOM 659 O O . ALA A 1 90 ? 12.485 -12.376 -23.945 1.00 72.69 90 ALA A O 1
ATOM 660 N N . ALA A 1 91 ? 13.608 -13.176 -25.692 1.00 69.69 91 ALA A N 1
ATOM 661 C CA . ALA A 1 91 ? 13.344 -11.996 -26.534 1.00 69.69 91 ALA A CA 1
ATOM 662 C C . ALA A 1 91 ? 11.842 -11.637 -26.654 1.00 69.69 91 ALA A C 1
ATOM 664 O O . ALA A 1 91 ? 11.482 -10.460 -26.699 1.00 69.69 91 ALA A O 1
ATOM 665 N N . SER A 1 92 ? 10.957 -12.640 -26.656 1.00 70.81 92 SER A N 1
ATOM 666 C CA . SER A 1 92 ? 9.498 -12.455 -26.638 1.00 70.81 92 SER A CA 1
ATOM 667 C C . SER A 1 92 ? 8.987 -11.905 -25.301 1.00 70.81 92 SER A C 1
ATOM 669 O O . SER A 1 92 ? 8.068 -11.087 -25.274 1.00 70.81 92 SER A O 1
ATOM 671 N N . GLU A 1 93 ? 9.601 -12.304 -24.191 1.00 75.88 93 GLU A N 1
ATOM 672 C CA . GLU A 1 93 ? 9.253 -11.848 -22.845 1.00 75.88 93 GLU A CA 1
ATOM 673 C C . GLU A 1 93 ? 9.743 -10.420 -22.593 1.00 75.88 93 GLU A C 1
ATOM 675 O O . GLU A 1 93 ? 9.035 -9.635 -21.964 1.00 75.88 93 GLU A O 1
ATOM 680 N N . HIS A 1 94 ? 10.888 -10.036 -23.169 1.00 74.88 94 HIS A N 1
ATOM 681 C CA . HIS A 1 94 ? 11.361 -8.651 -23.170 1.00 74.88 94 HIS A CA 1
ATOM 682 C C . HIS A 1 94 ? 10.350 -7.697 -23.817 1.00 74.88 94 HIS A C 1
ATOM 684 O O . HIS A 1 94 ? 10.051 -6.646 -23.252 1.00 74.88 94 HIS A O 1
ATOM 690 N N . ALA A 1 95 ? 9.785 -8.054 -24.975 1.00 79.25 95 ALA A N 1
ATOM 691 C CA . ALA A 1 95 ? 8.799 -7.211 -25.654 1.00 79.25 95 ALA A CA 1
ATOM 692 C C . AL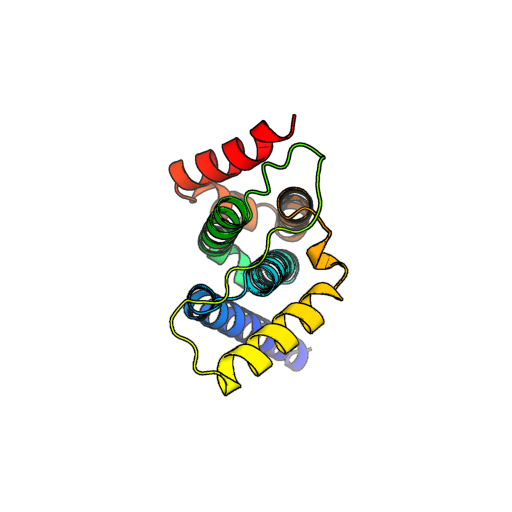A A 1 95 ? 7.517 -7.030 -24.818 1.00 79.25 95 ALA A C 1
ATOM 694 O O . ALA A 1 95 ? 6.975 -5.927 -24.725 1.00 79.25 95 ALA A O 1
ATOM 695 N N . ILE A 1 96 ? 7.053 -8.100 -24.161 1.00 81.56 96 ILE A N 1
ATOM 696 C CA . ILE A 1 96 ? 5.893 -8.051 -23.257 1.00 81.56 96 ILE A CA 1
ATOM 697 C C . ILE A 1 96 ? 6.205 -7.198 -22.023 1.00 81.56 96 ILE A C 1
ATOM 699 O O . ILE A 1 96 ? 5.374 -6.385 -21.616 1.00 81.56 96 ILE A O 1
ATOM 703 N N . PHE A 1 97 ? 7.397 -7.357 -21.445 1.00 80.38 97 PHE A N 1
ATOM 704 C CA . PHE A 1 97 ? 7.865 -6.567 -20.311 1.00 80.38 97 PHE A CA 1
ATOM 705 C C . PHE A 1 97 ? 7.884 -5.071 -20.644 1.00 80.38 97 PHE A C 1
ATOM 707 O O . PHE A 1 97 ? 7.279 -4.283 -19.918 1.00 80.38 97 PHE A O 1
ATOM 714 N N . HIS A 1 98 ? 8.490 -4.685 -21.772 1.00 79.50 98 HIS A N 1
ATOM 715 C CA . HIS A 1 98 ? 8.540 -3.290 -22.217 1.00 79.50 98 HIS A CA 1
ATOM 716 C C . HIS A 1 98 ? 7.145 -2.708 -22.437 1.00 79.50 98 HIS A C 1
ATOM 718 O O . HIS A 1 98 ? 6.836 -1.652 -21.892 1.00 79.50 98 HIS A O 1
ATOM 724 N N . ARG A 1 99 ? 6.260 -3.434 -23.131 1.00 83.56 99 ARG A N 1
ATOM 725 C CA . ARG A 1 99 ? 4.880 -2.982 -23.350 1.00 83.56 99 ARG A CA 1
ATOM 726 C C . ARG A 1 99 ? 4.123 -2.760 -22.037 1.00 83.56 99 ARG A C 1
ATOM 728 O O . ARG A 1 99 ? 3.349 -1.813 -21.924 1.00 83.56 99 ARG A O 1
ATOM 735 N N . ARG A 1 100 ? 4.324 -3.630 -21.040 1.00 80.75 100 ARG A N 1
ATOM 736 C CA . ARG A 1 100 ? 3.716 -3.481 -19.707 1.00 80.75 100 ARG A CA 1
ATOM 737 C C . ARG A 1 100 ? 4.291 -2.281 -18.957 1.00 80.75 100 ARG A C 1
ATOM 739 O O . ARG A 1 100 ? 3.523 -1.528 -18.370 1.00 80.75 100 ARG A O 1
ATOM 746 N N . ALA A 1 101 ? 5.608 -2.087 -19.001 1.00 79.75 101 ALA A N 1
ATOM 747 C CA . ALA A 1 101 ? 6.264 -0.943 -18.375 1.00 79.75 101 ALA A CA 1
ATOM 748 C C . ALA A 1 101 ? 5.787 0.390 -18.979 1.00 79.75 101 ALA A C 1
ATOM 750 O O . ALA A 1 101 ? 5.454 1.310 -18.234 1.00 79.75 101 ALA A O 1
ATOM 751 N N . GLU A 1 102 ? 5.677 0.467 -20.309 1.00 82.31 102 GLU A N 1
ATOM 752 C CA . GLU A 1 102 ? 5.154 1.635 -21.028 1.00 82.31 102 GLU A CA 1
ATOM 753 C C . GLU A 1 102 ? 3.695 1.925 -20.671 1.00 82.31 102 GLU A C 1
ATOM 755 O O . GLU A 1 102 ? 3.354 3.069 -20.387 1.00 82.31 102 GLU A O 1
ATOM 760 N N . ALA A 1 103 ? 2.841 0.897 -20.621 1.00 83.31 103 ALA A N 1
ATOM 761 C CA . ALA A 1 103 ? 1.445 1.063 -20.224 1.00 83.31 103 ALA A CA 1
ATOM 762 C C . ALA A 1 103 ? 1.314 1.606 -18.792 1.00 83.31 103 ALA A C 1
ATOM 764 O O . ALA A 1 103 ? 0.510 2.500 -18.547 1.00 83.31 103 ALA A O 1
ATOM 765 N N . CYS A 1 104 ? 2.129 1.110 -17.856 1.00 79.88 104 CYS A N 1
ATOM 766 C CA . CYS A 1 104 ? 2.135 1.605 -16.481 1.00 79.88 104 CYS A CA 1
ATOM 767 C C . CYS A 1 104 ? 2.667 3.037 -16.375 1.00 79.88 104 CYS A C 1
ATOM 769 O O . CYS A 1 104 ? 2.176 3.792 -15.548 1.00 79.88 104 CYS A O 1
ATOM 771 N N . ALA A 1 105 ? 3.628 3.440 -17.210 1.00 78.62 105 ALA A N 1
ATOM 772 C CA . ALA A 1 105 ? 4.166 4.802 -17.203 1.00 78.62 105 ALA A CA 1
ATOM 773 C C . ALA A 1 105 ? 3.132 5.880 -17.588 1.00 78.62 105 ALA A C 1
ATOM 775 O O . ALA A 1 105 ? 3.357 7.058 -17.318 1.00 78.62 105 ALA A O 1
ATOM 776 N N . LEU A 1 106 ? 2.012 5.488 -18.207 1.00 84.50 106 LEU A N 1
ATOM 777 C CA . LEU A 1 106 ? 0.894 6.383 -18.514 1.00 84.50 106 LEU A CA 1
ATOM 778 C C . LEU A 1 106 ? -0.017 6.643 -17.306 1.00 84.50 106 LEU A C 1
ATOM 780 O O . LEU A 1 106 ? -0.836 7.560 -17.360 1.00 84.50 106 LEU A O 1
ATOM 784 N N . ASP A 1 107 ? 0.096 5.849 -16.238 1.00 83.12 107 ASP A N 1
ATOM 785 C CA . ASP A 1 107 ? -0.701 6.045 -15.032 1.00 83.12 107 ASP A CA 1
ATOM 786 C C . ASP A 1 107 ? -0.210 7.302 -14.284 1.00 83.12 107 ASP A C 1
ATOM 788 O O . ASP A 1 107 ? 0.967 7.379 -13.908 1.00 83.12 107 ASP A O 1
ATOM 792 N N . PRO A 1 108 ? -1.082 8.300 -14.040 1.00 83.62 108 PRO A N 1
ATOM 793 C CA . PRO A 1 108 ? -0.693 9.541 -13.372 1.00 83.62 108 PRO A CA 1
ATOM 794 C C . PRO A 1 108 ? -0.140 9.317 -11.956 1.00 83.62 108 PRO A C 1
ATOM 796 O O . PRO A 1 108 ? 0.637 10.140 -11.467 1.00 83.62 108 PRO A O 1
ATOM 799 N N . LEU A 1 109 ? -0.486 8.204 -11.301 1.00 84.19 109 LEU A N 1
ATOM 800 C CA . LEU A 1 109 ? 0.006 7.856 -9.969 1.00 84.19 109 LEU A CA 1
ATOM 801 C C . LEU A 1 109 ? 1.486 7.458 -9.969 1.00 84.19 109 LEU A C 1
ATOM 803 O O . LEU A 1 109 ? 2.145 7.575 -8.937 1.00 84.19 109 LEU A O 1
ATOM 807 N N . VAL A 1 110 ? 2.052 7.058 -11.114 1.00 82.19 110 VAL A N 1
ATOM 808 C CA . VAL A 1 110 ? 3.492 6.768 -11.214 1.00 82.19 110 VAL A CA 1
ATOM 809 C C . VAL A 1 110 ? 4.330 8.018 -10.942 1.00 82.19 110 VAL A C 1
ATOM 811 O O . VAL A 1 110 ? 5.399 7.919 -10.336 1.00 82.19 110 VAL A O 1
ATOM 814 N N . GLY A 1 111 ? 3.832 9.197 -11.326 1.00 79.06 111 GLY A N 1
ATOM 815 C CA . GLY A 1 111 ? 4.495 10.478 -11.076 1.00 79.06 111 GLY A CA 1
ATOM 816 C C . GLY A 1 111 ? 4.334 11.015 -9.650 1.00 79.06 111 GLY A C 1
ATOM 817 O O . GLY A 1 111 ? 5.085 11.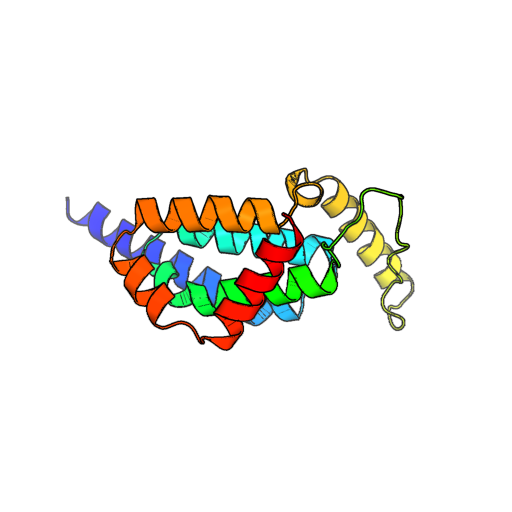904 -9.257 1.00 79.06 111 GLY A O 1
ATOM 818 N N . ALA A 1 112 ? 3.386 10.498 -8.865 1.00 83.38 112 ALA A N 1
ATOM 819 C CA . ALA A 1 112 ? 3.130 10.975 -7.507 1.00 83.38 112 ALA A CA 1
ATOM 820 C C . ALA A 1 112 ? 4.156 10.390 -6.521 1.00 83.38 112 ALA A C 1
ATOM 822 O O . ALA A 1 112 ? 4.307 9.172 -6.502 1.00 83.38 112 ALA A O 1
ATOM 823 N N . PRO A 1 113 ? 4.849 11.186 -5.685 1.00 85.19 113 PRO A N 1
ATOM 824 C CA . PRO A 1 113 ? 5.753 10.646 -4.667 1.00 85.19 113 PRO A CA 1
ATOM 825 C C . PRO A 1 113 ? 4.999 9.722 -3.702 1.00 85.19 113 PRO A C 1
ATOM 827 O O . PRO A 1 113 ? 4.017 10.142 -3.081 1.00 85.19 113 PRO A O 1
ATOM 830 N N . LEU A 1 114 ? 5.440 8.469 -3.575 1.00 86.81 114 LEU A N 1
ATOM 831 C CA . LEU A 1 114 ? 4.805 7.454 -2.738 1.00 86.81 114 LEU A CA 1
ATOM 832 C C . LEU A 1 114 ? 4.775 7.891 -1.273 1.00 86.81 114 LEU A C 1
ATOM 834 O O . LEU A 1 114 ? 3.763 7.688 -0.612 1.00 86.81 114 LEU A O 1
ATOM 838 N N . LEU A 1 115 ? 5.816 8.577 -0.795 1.00 85.94 115 LEU A N 1
ATOM 839 C CA . LEU A 1 115 ? 5.851 9.163 0.550 1.00 85.94 115 LEU A CA 1
ATOM 840 C C . LEU A 1 115 ? 4.686 10.126 0.815 1.00 85.94 115 LEU A C 1
ATOM 842 O O . LEU A 1 115 ? 4.011 10.036 1.840 1.00 85.94 115 LEU A O 1
ATOM 846 N N . HIS A 1 116 ? 4.382 11.013 -0.131 1.00 86.88 116 HIS A N 1
ATOM 847 C CA . HIS A 1 116 ? 3.273 11.955 0.022 1.00 86.88 116 HIS A CA 1
ATOM 848 C C . HIS A 1 116 ? 1.910 11.237 0.020 1.00 86.88 116 HIS A C 1
ATOM 850 O O . HIS A 1 116 ? 1.004 11.560 0.800 1.00 86.88 116 HIS A O 1
ATOM 856 N N . VAL A 1 117 ? 1.760 10.216 -0.831 1.00 89.25 117 VAL A N 1
ATOM 857 C CA . VAL A 1 117 ? 0.559 9.368 -0.847 1.00 89.25 117 VAL A CA 1
ATOM 858 C C . VAL A 1 117 ? 0.422 8.601 0.469 1.00 89.25 117 VAL A C 1
ATOM 860 O O . VAL A 1 117 ? -0.666 8.562 1.040 1.00 89.25 117 VAL A O 1
ATOM 863 N N . LEU A 1 118 ? 1.521 8.057 0.990 1.00 90.56 118 LEU A N 1
ATOM 864 C CA . LEU A 1 118 ? 1.579 7.345 2.260 1.00 90.56 118 LEU A CA 1
ATOM 865 C C . LEU A 1 118 ? 1.102 8.233 3.411 1.00 90.56 118 LEU A C 1
ATOM 867 O O . LEU A 1 118 ? 0.147 7.876 4.099 1.00 90.56 118 LEU A O 1
ATOM 871 N N . GLN A 1 119 ? 1.685 9.424 3.574 1.00 89.19 119 GLN A N 1
ATOM 872 C CA . GLN A 1 119 ? 1.312 10.353 4.645 1.00 89.19 119 GLN A CA 1
ATOM 873 C C . GLN A 1 119 ? -0.175 10.717 4.602 1.00 89.19 119 GLN A C 1
ATOM 875 O O . GLN A 1 119 ? -0.893 10.593 5.597 1.00 89.19 119 GLN A O 1
ATOM 880 N N . SER A 1 120 ? -0.650 11.154 3.434 1.00 90.94 120 SER A N 1
ATOM 881 C CA . SER A 1 120 ? -2.036 11.598 3.265 1.00 90.94 120 SER A CA 1
ATOM 882 C C . SER A 1 120 ? -3.042 10.465 3.480 1.00 90.94 120 SER A C 1
ATOM 884 O O . SER A 1 120 ? -4.126 10.692 4.024 1.00 90.94 120 SER A O 1
ATOM 886 N N . THR A 1 121 ? -2.679 9.236 3.113 1.00 91.56 121 THR A N 1
ATOM 887 C CA . THR A 1 121 ? -3.556 8.072 3.250 1.00 91.56 121 THR A CA 1
ATOM 888 C C . THR A 1 121 ? -3.561 7.518 4.673 1.00 91.56 121 THR A C 1
ATOM 890 O O . THR A 1 121 ? -4.628 7.172 5.170 1.00 91.56 121 THR A O 1
ATOM 893 N N . LEU A 1 122 ? -2.430 7.526 5.389 1.00 91.81 122 LEU A N 1
ATOM 894 C CA . LEU A 1 122 ? -2.397 7.167 6.814 1.00 91.81 122 LEU A CA 1
ATOM 895 C C . LEU A 1 122 ? -3.212 8.147 7.663 1.00 91.81 122 LEU A C 1
ATOM 897 O O . LEU A 1 122 ? -3.956 7.727 8.547 1.00 91.81 122 LEU A O 1
ATOM 901 N N . LEU A 1 123 ? -3.137 9.449 7.366 1.00 91.69 123 LEU A N 1
ATOM 902 C CA . LEU A 1 123 ? -3.979 10.451 8.024 1.00 91.69 123 LEU A CA 1
ATOM 903 C C . LEU A 1 123 ? -5.466 10.201 7.753 1.00 91.69 123 LEU A C 1
ATOM 905 O O . LEU A 1 123 ? -6.281 10.286 8.671 1.00 91.69 123 LEU A O 1
ATOM 909 N N . ARG A 1 124 ? -5.825 9.849 6.514 1.00 93.38 124 ARG A N 1
ATOM 910 C CA . ARG A 1 124 ? -7.204 9.506 6.149 1.00 93.38 124 ARG A CA 1
ATOM 911 C C . ARG A 1 124 ? -7.688 8.241 6.856 1.00 93.38 124 ARG A C 1
ATOM 913 O O . ARG A 1 124 ? -8.786 8.256 7.401 1.00 93.38 124 ARG A O 1
ATOM 920 N N . ALA A 1 125 ? -6.870 7.192 6.902 1.00 92.38 125 ALA A N 1
ATOM 921 C CA . ALA A 1 125 ? -7.177 5.950 7.607 1.00 92.38 125 ALA A CA 1
ATOM 922 C C . ALA A 1 125 ? -7.346 6.185 9.116 1.00 92.38 125 ALA A C 1
ATOM 924 O O . ALA A 1 125 ? -8.331 5.735 9.701 1.00 92.38 125 ALA A O 1
ATOM 925 N N . LYS A 1 126 ? -6.464 6.983 9.734 1.00 92.62 126 LYS A N 1
ATOM 926 C CA . LYS A 1 126 ? -6.625 7.435 11.122 1.00 92.62 126 LYS A CA 1
ATOM 927 C C . LYS A 1 126 ? -7.960 8.150 11.326 1.00 92.62 126 LYS A C 1
ATOM 929 O O . LYS A 1 126 ? -8.658 7.880 12.298 1.00 92.62 126 LYS A O 1
ATOM 934 N N . HIS A 1 127 ? -8.329 9.049 10.418 1.00 94.31 127 HIS A N 1
ATOM 935 C CA . HIS A 1 127 ? -9.565 9.820 10.535 1.00 94.31 127 HIS A CA 1
ATOM 936 C C . HIS A 1 127 ? -10.831 8.977 10.302 1.00 94.31 127 HIS A C 1
ATOM 938 O O . HIS A 1 127 ? -11.878 9.293 10.866 1.00 94.31 127 HIS A O 1
ATOM 944 N N . ALA A 1 128 ? -10.740 7.924 9.483 1.00 93.56 128 ALA A N 1
ATOM 945 C CA . ALA A 1 128 ? -11.837 7.007 9.184 1.00 93.56 128 ALA A CA 1
ATOM 946 C C . ALA A 1 128 ? -12.079 5.989 10.311 1.00 93.56 128 ALA A C 1
ATOM 948 O O . ALA A 1 128 ? -13.225 5.731 10.669 1.00 93.56 128 ALA A O 1
ATOM 949 N N . HIS A 1 129 ? -11.005 5.441 10.887 1.00 93.75 129 HIS A N 1
ATOM 950 C CA . HIS A 1 129 ? -11.076 4.283 11.792 1.00 93.75 129 HIS A CA 1
ATOM 951 C C . HIS A 1 129 ? -10.747 4.612 13.255 1.00 93.75 129 HIS A C 1
ATOM 953 O O . HIS A 1 129 ? -10.991 3.798 14.148 1.00 93.75 129 HIS A O 1
ATOM 959 N N . GLY A 1 130 ? -10.201 5.801 13.524 1.00 92.88 130 GLY A N 1
ATOM 960 C CA . GLY A 1 130 ? -9.946 6.320 14.867 1.00 92.88 130 GLY A CA 1
ATOM 961 C C . GLY A 1 130 ? -9.083 5.391 15.722 1.00 92.88 130 GLY A C 1
ATOM 962 O O . GLY A 1 130 ? -7.992 4.981 15.325 1.00 92.88 130 GLY A O 1
ATOM 963 N N . ALA A 1 131 ? -9.597 5.039 16.903 1.00 93.25 131 ALA A N 1
ATOM 964 C CA . ALA A 1 131 ? -8.875 4.257 17.904 1.00 93.25 131 ALA A CA 1
ATOM 965 C C . ALA A 1 131 ? -8.442 2.864 17.413 1.00 93.25 131 ALA A C 1
ATOM 967 O O . ALA A 1 131 ? -7.410 2.364 17.851 1.00 93.25 131 ALA A O 1
ATOM 968 N N . ALA A 1 132 ? -9.192 2.243 16.493 1.00 90.88 132 ALA A N 1
ATOM 969 C CA . ALA A 1 132 ? -8.816 0.942 15.940 1.00 90.88 132 ALA A CA 1
ATOM 970 C C . ALA A 1 132 ? -7.509 1.034 15.140 1.00 90.88 132 ALA A C 1
ATOM 972 O O . ALA A 1 132 ? -6.627 0.194 15.294 1.00 90.88 132 ALA A O 1
ATOM 973 N N . PHE A 1 133 ? -7.354 2.093 14.343 1.00 93.12 133 PHE A N 1
ATOM 974 C CA . PHE A 1 133 ? -6.123 2.353 13.602 1.00 93.12 133 PHE A CA 1
ATOM 975 C C . PHE A 1 133 ? -4.965 2.715 14.532 1.00 93.12 133 PHE A C 1
ATOM 977 O O . PHE A 1 133 ? -3.864 2.206 14.358 1.00 93.12 133 PHE A O 1
ATOM 984 N N . GLU A 1 134 ? -5.204 3.543 15.550 1.00 92.06 134 GLU A N 1
ATOM 985 C CA . GLU A 1 134 ? -4.165 3.901 16.524 1.00 92.06 134 GLU A CA 1
ATOM 986 C C . GLU A 1 134 ? -3.658 2.686 17.310 1.00 92.06 134 GLU A C 1
ATOM 988 O O . GLU A 1 134 ? -2.452 2.551 17.505 1.00 92.06 134 GLU A O 1
ATOM 993 N N . ALA A 1 135 ? -4.555 1.777 17.703 1.00 93.00 135 ALA A N 1
ATOM 994 C CA . ALA A 1 135 ? -4.185 0.535 18.374 1.00 93.00 135 ALA A CA 1
ATOM 995 C C . ALA A 1 135 ? -3.307 -0.357 17.486 1.00 93.00 135 ALA A C 1
ATOM 997 O O . ALA A 1 135 ? -2.304 -0.883 17.963 1.00 93.00 135 ALA A O 1
ATOM 998 N N . GLN A 1 136 ? -3.646 -0.487 16.198 1.00 93.62 136 GLN A N 1
ATOM 999 C CA . GLN A 1 136 ? -2.827 -1.254 15.256 1.00 93.62 136 GLN A CA 1
ATOM 1000 C C . GLN A 1 136 ? -1.477 -0.583 15.010 1.00 93.62 136 GLN A C 1
ATOM 1002 O O . GLN A 1 136 ? -0.453 -1.245 15.114 1.00 93.62 136 GLN A O 1
ATOM 1007 N N . MET A 1 137 ? -1.447 0.736 14.793 1.00 89.75 137 MET A N 1
ATOM 1008 C CA . MET A 1 137 ? -0.203 1.501 14.636 1.00 89.75 137 MET A CA 1
ATOM 1009 C C . MET A 1 137 ? 0.728 1.386 15.850 1.00 89.75 137 MET A C 1
ATOM 1011 O O . MET A 1 137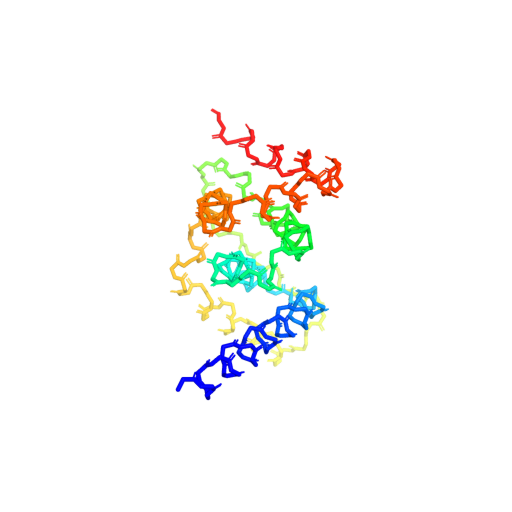 ? 1.942 1.336 15.680 1.00 89.75 137 MET A O 1
ATOM 1015 N N . ALA A 1 138 ? 0.178 1.333 17.066 1.00 88.69 138 ALA A N 1
ATOM 1016 C CA . ALA A 1 138 ? 0.952 1.154 18.293 1.00 88.69 138 ALA A CA 1
ATOM 1017 C C . ALA A 1 138 ? 1.515 -0.270 18.461 1.00 88.69 138 ALA A C 1
ATOM 1019 O O . ALA A 1 138 ? 2.465 -0.456 19.217 1.00 88.69 138 ALA A O 1
ATOM 1020 N N . ALA A 1 139 ? 0.934 -1.260 17.777 1.00 90.50 139 ALA A N 1
ATOM 1021 C CA . ALA A 1 139 ? 1.379 -2.651 17.794 1.00 90.50 139 ALA A CA 1
ATOM 1022 C C . ALA A 1 139 ? 2.415 -2.975 16.702 1.00 90.50 139 ALA A C 1
ATOM 1024 O O . ALA A 1 139 ? 2.943 -4.086 16.677 1.00 90.50 139 ALA A O 1
ATOM 1025 N N . ILE A 1 140 ? 2.702 -2.029 15.800 1.00 91.06 140 ILE A N 1
ATOM 1026 C CA . ILE A 1 140 ? 3.701 -2.205 14.742 1.00 91.06 140 ILE A CA 1
ATOM 1027 C C . ILE A 1 140 ? 5.102 -2.300 15.347 1.00 91.06 140 ILE A C 1
ATOM 1029 O O . ILE A 1 140 ? 5.434 -1.598 16.303 1.00 91.06 140 ILE A O 1
ATOM 1033 N N . ASP A 1 141 ? 5.933 -3.145 14.734 1.00 86.88 141 ASP A N 1
ATOM 1034 C CA . ASP A 1 141 ? 7.358 -3.247 15.029 1.00 86.88 141 ASP A CA 1
ATOM 1035 C C . ASP A 1 141 ? 8.032 -1.849 15.033 1.00 86.88 141 ASP A C 1
ATOM 1037 O O . ASP A 1 141 ? 7.970 -1.128 14.026 1.00 86.88 141 ASP A O 1
ATOM 1041 N N . PRO A 1 142 ? 8.688 -1.446 16.139 1.00 84.31 142 PRO A N 1
ATOM 1042 C CA . PRO A 1 142 ? 9.368 -0.159 16.239 1.00 84.31 142 PRO A CA 1
ATOM 1043 C C . PRO A 1 142 ? 10.399 0.095 15.134 1.00 84.31 142 PRO A C 1
ATOM 1045 O O . PRO A 1 142 ? 10.516 1.231 14.684 1.00 84.31 142 PRO A O 1
ATOM 1048 N N . THR A 1 143 ? 11.103 -0.933 14.651 1.00 86.81 143 THR A N 1
ATOM 1049 C CA . THR A 1 143 ? 12.071 -0.817 13.553 1.00 86.81 143 THR A CA 1
ATOM 1050 C C . THR A 1 143 ? 11.384 -0.461 12.239 1.00 86.81 143 THR A C 1
ATOM 1052 O O . THR A 1 143 ? 11.896 0.362 11.482 1.00 86.81 143 THR A O 1
ATOM 1055 N N . LEU A 1 144 ? 10.201 -1.018 11.964 1.00 84.88 144 LEU A N 1
ATOM 1056 C CA . LEU A 1 144 ? 9.425 -0.621 10.787 1.00 84.88 144 LEU A CA 1
ATOM 1057 C C . LEU A 1 144 ? 8.939 0.829 10.917 1.00 84.88 144 LEU A C 1
ATOM 1059 O O . LEU A 1 144 ? 8.987 1.586 9.950 1.00 84.88 144 LEU A O 1
ATOM 1063 N N . LEU A 1 145 ? 8.507 1.240 12.112 1.00 80.62 145 LEU A N 1
ATOM 1064 C CA . LEU A 1 145 ? 8.118 2.629 12.366 1.00 80.62 145 LEU A CA 1
ATOM 1065 C C . LEU A 1 145 ? 9.294 3.599 12.205 1.00 80.62 145 LEU A C 1
ATOM 1067 O O . LEU A 1 145 ? 9.091 4.697 11.694 1.00 80.62 145 LEU A O 1
ATOM 1071 N N . GLU A 1 146 ? 10.501 3.214 12.618 1.00 82.62 146 GLU A N 1
ATOM 1072 C CA . GLU A 1 146 ? 11.726 3.982 12.376 1.00 82.62 146 GLU A CA 1
ATOM 1073 C C . GLU A 1 146 ? 12.027 4.086 10.883 1.00 82.62 146 GLU A C 1
ATOM 1075 O O . GLU A 1 146 ? 12.187 5.194 10.395 1.00 82.62 146 GLU A O 1
ATOM 1080 N N . GLN A 1 147 ? 11.973 2.990 10.124 1.00 82.06 147 GLN A N 1
ATOM 1081 C CA . GLN A 1 147 ? 12.175 3.033 8.669 1.00 82.06 147 GLN A CA 1
ATOM 1082 C C . GLN A 1 147 ? 11.157 3.930 7.956 1.00 82.06 147 GLN A C 1
ATOM 1084 O O . GLN A 1 147 ? 11.505 4.664 7.033 1.00 82.06 147 GLN A O 1
ATOM 1089 N N . VAL A 1 148 ? 9.892 3.889 8.383 1.00 78.12 148 VAL A N 1
ATOM 1090 C CA . VAL A 1 148 ? 8.846 4.779 7.865 1.00 78.12 148 VAL A CA 1
ATOM 1091 C C . VAL A 1 148 ? 9.158 6.237 8.216 1.00 78.12 148 VAL A C 1
ATOM 1093 O O . VAL A 1 148 ? 9.016 7.106 7.359 1.00 78.12 148 VAL A O 1
ATOM 1096 N N . LYS A 1 149 ? 9.592 6.518 9.452 1.00 76.88 149 LYS A N 1
ATOM 1097 C CA . LYS A 1 149 ? 9.986 7.867 9.888 1.00 76.88 149 LYS A CA 1
ATOM 1098 C C . LYS A 1 149 ? 11.211 8.375 9.145 1.00 76.88 149 LYS A C 1
ATOM 1100 O O . LYS A 1 149 ? 11.140 9.473 8.620 1.00 76.88 149 LYS A O 1
ATOM 1105 N N . ASP A 1 150 ? 12.264 7.578 9.015 1.00 77.75 150 ASP A N 1
ATOM 1106 C CA . ASP A 1 150 ? 13.465 7.923 8.252 1.00 77.75 150 ASP A CA 1
ATOM 1107 C C . ASP A 1 150 ? 13.106 8.262 6.802 1.00 77.75 150 ASP A C 1
ATOM 1109 O O . ASP A 1 150 ? 13.610 9.229 6.228 1.00 77.75 150 ASP A O 1
ATOM 1113 N N . ALA A 1 151 ? 12.172 7.504 6.218 1.00 71.00 151 ALA A N 1
ATOM 1114 C CA . ALA A 1 151 ? 11.671 7.774 4.881 1.00 71.00 151 ALA A CA 1
ATOM 1115 C C . ALA A 1 151 ? 10.904 9.112 4.798 1.00 71.00 151 ALA A C 1
ATOM 1117 O O . ALA A 1 151 ? 10.961 9.777 3.765 1.00 71.00 151 ALA A O 1
ATOM 1118 N N . PHE A 1 152 ? 10.229 9.542 5.870 1.00 68.69 152 PHE A N 1
ATOM 1119 C CA . PHE A 1 152 ? 9.590 10.860 5.957 1.00 68.69 152 PHE A CA 1
ATOM 1120 C C . PHE A 1 152 ? 10.577 11.997 6.259 1.00 68.69 152 PHE A C 1
ATOM 1122 O O . PHE A 1 152 ? 10.518 13.041 5.607 1.00 68.69 152 PHE A O 1
ATOM 1129 N N . ASP A 1 153 ? 11.492 11.808 7.205 1.00 62.16 153 ASP A N 1
ATOM 1130 C CA . ASP A 1 153 ? 12.411 12.837 7.698 1.00 62.16 153 ASP A CA 1
ATOM 1131 C C . ASP A 1 153 ? 13.456 13.231 6.642 1.00 62.16 153 ASP A C 1
ATOM 1133 O O . ASP A 1 153 ? 13.919 14.368 6.625 1.00 62.16 153 ASP A O 1
ATOM 1137 N N . PHE A 1 154 ? 13.759 12.352 5.681 1.00 47.16 154 PHE A N 1
ATOM 1138 C CA . PHE A 1 154 ? 14.623 12.674 4.538 1.00 47.16 154 PHE A CA 1
ATOM 1139 C C . PHE A 1 154 ? 14.011 13.700 3.554 1.00 47.16 154 PHE A C 1
ATOM 1141 O O . PHE A 1 154 ? 14.681 14.133 2.616 1.00 47.16 154 PHE A O 1
ATOM 1148 N N . THR A 1 155 ? 12.741 14.090 3.727 1.00 44.59 155 THR A N 1
ATOM 1149 C CA . THR A 1 155 ? 12.039 15.033 2.832 1.00 44.59 155 THR A CA 1
ATOM 1150 C C . THR A 1 155 ? 11.854 16.453 3.388 1.00 44.59 155 THR A C 1
ATOM 1152 O O . THR A 1 155 ? 11.284 17.289 2.681 1.00 44.59 155 THR A O 1
ATOM 1155 N N . ALA A 1 156 ? 12.335 16.740 4.608 1.00 37.75 156 ALA A N 1
ATOM 1156 C CA . ALA A 1 156 ? 12.299 18.063 5.253 1.00 37.75 156 ALA A CA 1
ATOM 1157 C C . ALA A 1 156 ? 13.615 18.842 5.077 1.00 37.75 156 ALA A C 1
ATOM 1159 O O . ALA A 1 156 ? 13.534 20.082 4.909 1.00 37.75 156 ALA A O 1
#

Foldseek 3Di:
DVVVVVVVVVVLVVLQVVLVVLLVCLVVDPQLLVLLVSLLVSLQSLLVDLSCLLCVQSSLVSLLVSCVVVVLLDDPDDDDDPPPPDPDDDPVRVVVVVVVNVVSVPPPSSVPRSLVSNVVSLVSSCVRNPPSNVVSVVVHDVVSVVSNVVSVVSVD

Organism: Chrysotila carterae (NCBI:txid13221)

Radius of gyration: 17.59 Å; chains: 1; bounding box: 52×33×45 Å

pLDDT: mean 79.55, std 16.72, range [33.62, 95.12]

InterPro domains:
  IPR058669 Importin-7/11-like, TPR repeats [PF25758] (6-151)

Secondary structure (DSSP, 8-state):
-HHHHHHHHHHHHHHHHHHHHHHHHHTT---HHHHHHHHHHHHHHHHH-GGGGGGHHHHHHHHHHHHHHHT----S----------TT--HHHHHHHHHHHHHHHTSGGGGS-HHHHHHHHHHHHHHHHTHHHHHHHHHS-HHHHHHHHHHHHTT-